Protein AF-A0A1H7SJN8-F1 (afdb_monomer_lite)

Organism: NCBI:txid573321

Foldseek 3Di:
DDPPQPDADLVDGDAFRKFKWKFDQADDDLPSFIAGPVDNVHTRNAEEPPDPPRFHQKMFTFIWGKHQDPDADPPHPNIHTYTDGTPDIDGHPDPFWDKDDQWDDDVVAIDGQWDDDPPWIGRNQATEAEPDVVQVVVSVVCVVPLPVLSPDPCSVPDRWIWTWDQDPVQHRRHTYTHDTDD

Secondary structure (DSSP, 8-state):
---------TTSPPTT-EEEEEE-S--SSS---EEESS-TTSB--S-EES-TT--TTEEEEEEEEEE--SS--TTS-S-EEEEEEEEEEEE------EEEESEEEETTEEEE-EEEETTEEEETTEEEEESSHHHHHHHHHHHHHHHHHTTSS-GGG---EEEEEE-TTSTTT-EEEEEEE-

Sequence (182 aa):
MACSKDKFDPSDPKNGQEVEVFLDHYTTGGDSRIFLNTDKKELVYTYVNNFPEREMGYMYVIKAIVVKPKEPLQDGPSYWLEYKKTIHRDKYQGLDTFALPLFGAAGPFSYFCLRKEADKYYYNSYPLTPFNDQVKADFETALEQGPPLLNTASPGRSTMTLRVQHDPNNYSKGYRVYKVTF

Structure (mmCIF, N/CA/C/O backbone):
data_AF-A0A1H7SJN8-F1
#
_entry.id   AF-A0A1H7SJN8-F1
#
loop_
_atom_site.group_PDB
_atom_site.id
_atom_site.type_symbol
_atom_site.label_atom_id
_atom_site.label_alt_id
_atom_site.label_comp_id
_atom_site.label_asym_id
_atom_site.label_entity_id
_atom_site.label_seq_id
_atom_site.pdbx_PDB_ins_code
_atom_site.Cartn_x
_atom_site.Cartn_y
_atom_site.Cartn_z
_atom_site.occupancy
_atom_site.B_iso_or_equiv
_atom_site.auth_seq_id
_atom_site.auth_comp_id
_atom_site.auth_asym_id
_atom_site.auth_atom_id
_atom_site.pdbx_PDB_model_num
ATOM 1 N N . MET A 1 1 ? -35.710 -3.098 25.909 1.00 36.88 1 MET A N 1
ATOM 2 C CA . MET A 1 1 ? -35.222 -1.712 25.767 1.00 36.88 1 MET A CA 1
ATOM 3 C C . MET A 1 1 ? -33.785 -1.750 25.263 1.00 36.88 1 MET A C 1
ATOM 5 O O . MET A 1 1 ? -32.985 -2.480 25.822 1.00 36.88 1 MET A O 1
ATOM 9 N N . ALA A 1 2 ? -33.562 -1.055 24.146 1.00 38.59 2 ALA A N 1
ATOM 10 C CA . ALA A 1 2 ? -32.328 -0.677 23.448 1.00 38.59 2 ALA A CA 1
ATOM 11 C C . ALA A 1 2 ? -30.951 -1.135 23.992 1.00 38.59 2 ALA A C 1
ATOM 13 O O . ALA A 1 2 ? -30.445 -0.579 24.959 1.00 38.59 2 ALA A O 1
ATOM 14 N N . CYS A 1 3 ? -30.263 -2.005 23.241 1.00 35.19 3 CYS A N 1
ATOM 15 C CA . CYS A 1 3 ? -28.797 -1.995 23.150 1.00 35.19 3 CYS A CA 1
ATOM 16 C C . CYS A 1 3 ? -28.404 -1.332 21.826 1.00 35.19 3 CYS A C 1
ATOM 18 O O . CYS A 1 3 ? -28.019 -2.002 20.869 1.00 35.19 3 CYS A O 1
ATOM 20 N N . SER A 1 4 ? -28.535 -0.007 21.756 1.00 40.16 4 SER A N 1
ATOM 21 C CA . SER A 1 4 ? -27.777 0.763 20.772 1.00 40.16 4 SER A CA 1
ATOM 22 C C . SER A 1 4 ? -26.315 0.636 21.185 1.00 40.16 4 SER A C 1
ATOM 24 O O . SER A 1 4 ? -25.883 1.313 22.112 1.00 40.16 4 SER A O 1
ATOM 26 N N . LYS A 1 5 ? -25.566 -0.295 20.580 1.00 55.53 5 LYS A N 1
ATOM 27 C CA . LYS A 1 5 ? -24.103 -0.239 20.644 1.00 55.53 5 LYS A CA 1
ATOM 28 C C . LYS A 1 5 ? -23.731 1.141 20.115 1.00 55.53 5 LYS A C 1
ATOM 30 O O . LYS A 1 5 ? -24.063 1.429 18.967 1.00 55.53 5 LYS A O 1
ATOM 35 N N . ASP A 1 6 ? -23.141 1.986 20.956 1.00 67.25 6 ASP A N 1
ATOM 36 C CA . ASP A 1 6 ? -22.658 3.307 20.556 1.00 67.25 6 ASP A CA 1
ATOM 37 C C . ASP A 1 6 ? -21.902 3.172 19.231 1.00 67.25 6 ASP A C 1
ATOM 39 O O . ASP A 1 6 ? -20.882 2.476 19.154 1.00 67.25 6 ASP A O 1
ATOM 43 N N . LYS A 1 7 ? -22.456 3.778 18.175 1.00 83.00 7 LYS A N 1
ATOM 44 C CA . LYS A 1 7 ? -21.840 3.776 16.851 1.00 83.00 7 LYS A CA 1
ATOM 45 C C . LYS A 1 7 ? -20.504 4.503 16.982 1.00 83.00 7 LYS A C 1
ATOM 47 O O . LYS A 1 7 ? -20.437 5.565 17.594 1.00 83.00 7 LYS A O 1
ATOM 52 N N . PHE A 1 8 ? -19.441 3.902 16.466 1.00 88.88 8 PHE A N 1
ATOM 53 C CA . PHE A 1 8 ? -18.147 4.568 16.425 1.00 88.88 8 PHE A CA 1
ATOM 54 C C . PHE A 1 8 ? -18.208 5.748 15.448 1.00 88.88 8 PHE A C 1
ATOM 56 O O . PHE A 1 8 ? -18.705 5.591 14.332 1.00 88.88 8 PHE A O 1
ATOM 63 N N . ASP A 1 9 ? 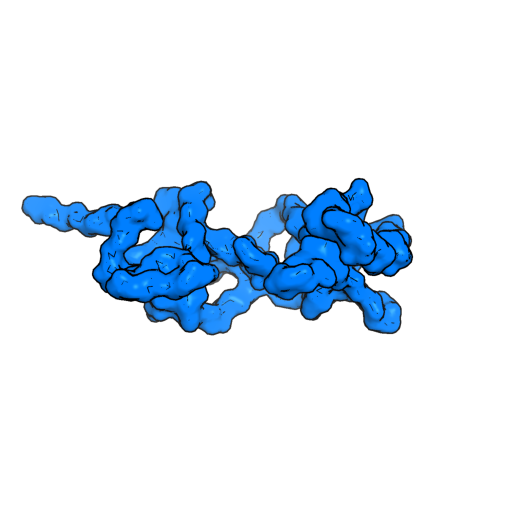-17.715 6.900 15.896 1.00 88.88 9 ASP A N 1
ATOM 64 C CA . ASP A 1 9 ? -17.572 8.131 15.122 1.00 88.88 9 ASP A CA 1
ATOM 65 C C . ASP A 1 9 ? -16.079 8.511 15.113 1.00 88.88 9 ASP A C 1
ATOM 67 O O . ASP A 1 9 ? -15.521 8.797 16.178 1.00 88.88 9 ASP A O 1
ATOM 71 N N . PRO A 1 10 ? -15.404 8.498 13.948 1.00 88.50 10 PRO A N 1
ATOM 72 C CA . PRO A 1 10 ? -13.995 8.875 13.842 1.00 88.50 10 PRO A CA 1
ATOM 73 C C . PRO A 1 10 ? -13.681 10.306 14.299 1.00 88.50 10 PRO A C 1
ATOM 75 O O . PRO A 1 10 ? -12.522 10.584 14.618 1.00 88.50 10 PRO A O 1
ATOM 78 N N . SER A 1 11 ? -14.671 11.207 14.298 1.00 89.06 11 SER A N 1
ATOM 79 C CA . SER A 1 11 ? -14.524 12.613 14.696 1.00 89.06 11 SER A CA 1
ATOM 80 C C . SER A 1 11 ? -14.648 12.833 16.207 1.00 89.06 11 SER A C 1
ATOM 82 O O . SER A 1 11 ? -14.022 13.751 16.740 1.00 89.06 11 SER A O 1
ATOM 84 N N . ASP A 1 12 ? -15.361 11.948 16.913 1.00 90.50 12 ASP A N 1
ATOM 85 C CA . ASP A 1 12 ? -15.434 11.919 18.378 1.00 90.50 12 ASP A CA 1
ATOM 86 C C . ASP A 1 12 ? -15.207 10.501 18.945 1.00 90.50 12 ASP A C 1
ATOM 88 O O . ASP A 1 12 ? -16.113 9.854 19.483 1.00 90.50 12 ASP A O 1
ATOM 92 N N . PRO A 1 13 ? -13.972 9.981 18.842 1.00 91.62 13 PRO A N 1
ATOM 93 C CA . PRO A 1 13 ? -13.652 8.643 19.311 1.00 91.62 13 PRO A CA 1
ATOM 94 C C . PRO A 1 13 ? -13.690 8.583 20.842 1.00 91.62 13 PRO A C 1
ATOM 96 O O . PRO A 1 13 ? -13.149 9.462 21.529 1.00 91.62 13 PRO A O 1
ATOM 99 N N . LYS A 1 14 ? -14.260 7.506 21.396 1.00 93.69 14 LYS A N 1
ATOM 100 C CA . LYS A 1 14 ? -14.243 7.221 22.839 1.00 93.69 14 LYS A CA 1
ATOM 101 C C . LYS A 1 14 ? -13.121 6.242 23.177 1.00 93.69 14 LYS A C 1
ATOM 103 O O . LYS A 1 14 ? -13.017 5.174 22.578 1.00 93.69 14 LYS A O 1
ATOM 108 N N . ASN A 1 15 ? -12.297 6.578 24.171 1.00 94.81 15 ASN A N 1
ATOM 109 C CA . ASN A 1 15 ? -11.231 5.687 24.631 1.00 94.81 15 ASN A CA 1
ATOM 110 C C . ASN A 1 15 ? -11.804 4.341 25.116 1.00 94.81 15 ASN A C 1
ATOM 112 O O . ASN A 1 15 ? -12.784 4.320 25.859 1.00 94.81 15 ASN A O 1
ATOM 116 N N . GLY A 1 16 ? -11.187 3.229 24.720 1.00 94.81 16 GLY A N 1
ATOM 117 C CA . GLY A 1 16 ? -11.623 1.873 25.065 1.00 94.81 16 GLY A CA 1
ATOM 118 C C . GLY A 1 16 ? -12.795 1.335 24.235 1.00 94.81 16 GLY A C 1
ATOM 119 O O . GLY A 1 16 ? -13.174 0.177 24.416 1.00 94.81 16 GLY A O 1
ATOM 120 N N . GLN A 1 17 ? -13.369 2.126 23.322 1.00 95.50 17 GLN A N 1
ATOM 121 C CA . GLN A 1 17 ? -14.446 1.665 22.445 1.00 95.50 17 GLN A CA 1
ATOM 122 C C . GLN A 1 17 ? -13.931 0.604 21.469 1.00 95.50 17 GLN A C 1
ATOM 124 O O . GLN A 1 17 ? -12.859 0.745 20.883 1.00 95.50 17 GLN A O 1
ATOM 129 N N . GLU A 1 18 ? -14.706 -0.460 21.274 1.00 95.75 18 GLU A N 1
ATOM 130 C CA . GLU A 1 18 ? -14.413 -1.452 20.244 1.00 95.75 18 GLU A CA 1
ATOM 131 C C . GLU A 1 18 ? -14.983 -1.009 18.896 1.00 95.75 18 GLU A C 1
ATOM 133 O O . GLU A 1 18 ? -16.140 -0.595 18.809 1.00 95.75 18 GLU A O 1
ATOM 138 N N . VAL A 1 19 ? -14.194 -1.168 17.839 1.00 95.50 19 VAL A N 1
ATOM 139 C CA . VAL A 1 19 ? -14.586 -0.839 16.467 1.00 95.50 19 VAL A CA 1
ATOM 140 C C . VAL A 1 19 ? -14.169 -1.954 15.516 1.00 95.50 19 VAL A C 1
ATOM 142 O O . VAL A 1 19 ? -13.158 -2.629 15.724 1.00 95.50 19 VAL A O 1
ATOM 145 N N . GLU A 1 20 ? -14.967 -2.157 14.472 1.00 96.12 20 GLU A N 1
ATOM 146 C CA . GLU A 1 20 ? -14.586 -2.969 13.323 1.00 96.12 20 GLU A CA 1
ATOM 147 C C . GLU A 1 20 ? -14.202 -2.054 12.168 1.00 96.12 20 GLU A C 1
ATOM 149 O O . GLU A 1 20 ? -14.984 -1.192 11.757 1.00 96.12 20 GLU A O 1
ATOM 154 N N . VAL A 1 21 ? -13.002 -2.256 11.638 1.00 94.75 21 VAL A N 1
ATOM 155 C CA . VAL A 1 21 ? -12.481 -1.476 10.515 1.00 94.75 21 VAL A CA 1
ATOM 156 C C . VAL A 1 21 ? -12.095 -2.392 9.366 1.00 94.75 21 VAL A C 1
ATOM 158 O O . VAL A 1 21 ? -11.661 -3.529 9.566 1.00 94.75 21 VAL A O 1
ATOM 161 N N . PHE A 1 22 ? -12.281 -1.883 8.155 1.00 94.75 22 PHE A N 1
ATOM 162 C CA . PHE A 1 22 ? -11.858 -2.505 6.914 1.00 94.75 22 PHE A CA 1
ATOM 163 C C . PHE A 1 22 ? -10.497 -1.937 6.508 1.00 94.75 22 PHE A C 1
ATOM 165 O O . PHE A 1 22 ? -10.332 -0.724 6.423 1.00 94.75 22 PHE A O 1
ATOM 172 N N . LEU A 1 23 ? -9.522 -2.806 6.262 1.00 92.50 23 LEU A N 1
ATOM 173 C CA . LEU A 1 23 ? -8.199 -2.430 5.789 1.00 92.50 23 LEU A CA 1
ATOM 174 C C . LEU A 1 23 ? -8.065 -2.893 4.347 1.00 92.50 23 LEU A C 1
ATOM 176 O O . LEU A 1 23 ? -8.159 -4.089 4.064 1.00 92.50 23 LEU A O 1
ATOM 180 N N . ASP A 1 24 ? -7.801 -1.946 3.457 1.00 90.44 24 ASP A N 1
ATOM 181 C CA . ASP A 1 24 ? -7.726 -2.207 2.021 1.00 90.44 24 ASP A CA 1
ATOM 182 C C . ASP A 1 24 ? -6.449 -2.978 1.630 1.00 90.44 24 ASP A C 1
ATOM 184 O O . ASP A 1 24 ? -5.572 -3.207 2.460 1.00 90.44 24 ASP A O 1
ATOM 188 N N . HIS A 1 25 ? -6.306 -3.374 0.370 1.00 88.31 25 HIS A N 1
ATOM 189 C CA . HIS A 1 25 ? -5.287 -4.304 -0.128 1.00 88.31 25 HIS A CA 1
ATOM 190 C C . HIS A 1 25 ? -3.859 -3.735 -0.296 1.00 88.31 25 HIS A C 1
ATOM 192 O O . HIS A 1 25 ? -2.977 -4.412 -0.835 1.00 88.31 25 HIS A O 1
ATOM 198 N N . TYR A 1 26 ? -3.614 -2.483 0.092 1.00 80.25 26 TYR A N 1
ATOM 199 C CA . TYR A 1 26 ? -2.330 -1.783 -0.076 1.00 80.25 26 TYR A CA 1
ATOM 200 C C . TYR A 1 26 ? -1.376 -2.006 1.113 1.00 80.25 26 TYR A C 1
ATOM 202 O O . TYR A 1 26 ? -1.806 -1.933 2.262 1.00 80.25 26 TYR A O 1
ATOM 210 N N . THR A 1 27 ? -0.071 -2.216 0.886 1.00 67.81 27 THR A N 1
ATOM 211 C CA . THR A 1 27 ? 0.935 -2.318 1.977 1.00 67.81 27 THR A CA 1
ATOM 212 C C . THR A 1 27 ? 1.863 -1.127 2.134 1.00 67.81 27 THR A C 1
ATOM 214 O O . THR A 1 27 ? 2.439 -0.970 3.207 1.00 67.81 27 THR A O 1
ATOM 217 N N . THR A 1 28 ? 2.057 -0.310 1.099 1.00 51.09 28 THR A N 1
ATOM 218 C CA . THR A 1 28 ? 3.068 0.758 1.101 1.00 51.09 28 THR A CA 1
ATOM 219 C C . THR A 1 28 ? 2.466 2.152 1.074 1.00 51.09 28 THR A C 1
ATOM 221 O O . THR A 1 28 ? 1.605 2.426 0.243 1.00 51.09 28 THR A O 1
ATOM 224 N N . GLY A 1 29 ? 3.025 3.035 1.908 1.00 39.50 29 GLY A N 1
ATOM 225 C CA . GLY A 1 29 ? 2.734 4.470 1.977 1.00 39.50 29 GLY A CA 1
ATOM 226 C C . GLY A 1 29 ? 1.956 4.853 3.236 1.00 39.50 29 GLY A C 1
ATOM 227 O O . GLY A 1 29 ? 1.407 3.985 3.911 1.00 39.50 29 GLY A O 1
ATOM 228 N N . GLY A 1 30 ? 1.856 6.155 3.523 1.00 41.12 30 GLY A N 1
ATOM 229 C CA . GLY A 1 30 ? 0.907 6.738 4.494 1.00 41.12 30 GLY A CA 1
ATOM 230 C C . GLY A 1 30 ? -0.569 6.556 4.095 1.00 41.12 30 GLY A C 1
ATOM 231 O O . GLY A 1 30 ? -1.393 7.419 4.358 1.00 41.12 30 GLY A O 1
ATOM 232 N N . ASP A 1 31 ? -0.867 5.450 3.414 1.00 49.97 31 ASP A N 1
ATOM 233 C CA . ASP A 1 31 ? -2.086 5.103 2.693 1.00 49.97 31 ASP A CA 1
ATOM 234 C C . ASP A 1 31 ? -2.501 3.666 3.074 1.00 49.97 31 ASP A C 1
ATOM 236 O O . ASP A 1 31 ? -3.087 2.926 2.283 1.00 49.97 31 ASP A O 1
ATOM 240 N N . SER A 1 32 ? -2.188 3.222 4.303 1.00 56.19 32 SER A N 1
ATOM 241 C CA . SER A 1 32 ? -2.929 2.125 4.929 1.00 56.19 32 SER A CA 1
ATOM 242 C C . SER A 1 32 ? -4.356 2.620 5.126 1.00 56.19 32 SER A C 1
ATOM 244 O O . SER A 1 32 ? -4.707 3.135 6.185 1.00 56.19 32 SER A O 1
ATOM 246 N N . ARG A 1 33 ? -5.151 2.564 4.056 1.00 81.31 33 ARG A N 1
ATOM 247 C CA . ARG A 1 33 ? -6.514 3.068 4.061 1.00 81.31 33 ARG A CA 1
ATOM 248 C C . ARG A 1 33 ? -7.335 2.181 4.976 1.00 81.31 33 ARG A C 1
ATOM 250 O O . ARG A 1 33 ? -7.647 1.033 4.650 1.00 81.31 33 ARG A O 1
ATOM 257 N N . ILE A 1 34 ? -7.591 2.714 6.158 1.00 89.94 34 ILE A N 1
ATOM 258 C CA . ILE A 1 34 ? -8.448 2.120 7.167 1.00 89.94 34 ILE A CA 1
ATOM 259 C C . ILE A 1 34 ? -9.794 2.796 6.992 1.00 89.94 34 ILE A C 1
ATOM 261 O O . ILE A 1 34 ? -9.884 4.013 7.075 1.00 89.94 34 ILE A O 1
ATOM 265 N N . PHE A 1 35 ? -10.834 2.022 6.738 1.00 92.94 35 PHE A N 1
ATOM 266 C CA . PHE A 1 35 ? -12.194 2.516 6.600 1.00 92.94 35 PHE A CA 1
ATOM 267 C C . PHE A 1 35 ? -13.071 1.943 7.702 1.00 92.94 35 PHE A C 1
ATOM 269 O O . PHE A 1 35 ? -12.765 0.889 8.270 1.00 92.94 35 PHE A O 1
ATOM 276 N N . LEU A 1 36 ? -14.202 2.582 7.978 1.00 92.88 36 LEU A N 1
ATOM 277 C CA . LEU A 1 36 ? -15.219 1.938 8.798 1.00 92.88 36 LEU A CA 1
ATOM 278 C C . LEU A 1 36 ? -15.732 0.675 8.109 1.00 92.88 36 LEU A C 1
ATOM 280 O O . LEU A 1 36 ? -16.023 0.669 6.915 1.00 92.88 36 LEU A O 1
ATOM 284 N N . ASN A 1 37 ? -15.901 -0.413 8.864 1.00 92.56 37 ASN A N 1
ATOM 285 C CA . ASN A 1 37 ? -16.479 -1.627 8.285 1.00 92.56 37 ASN A CA 1
ATOM 286 C C . ASN A 1 37 ? -17.948 -1.412 7.864 1.00 92.56 37 ASN A C 1
ATOM 288 O O . ASN A 1 37 ? -18.410 -1.995 6.886 1.00 92.56 37 ASN A O 1
ATOM 292 N N . THR A 1 38 ? -18.674 -0.543 8.579 1.00 90.50 38 THR A N 1
ATOM 293 C CA . THR A 1 38 ? -20.072 -0.187 8.282 1.00 90.50 38 THR A CA 1
ATOM 294 C C . THR A 1 3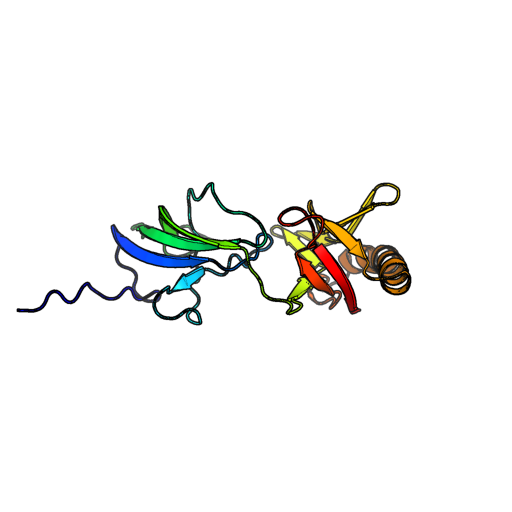8 ? -20.228 0.697 7.048 1.00 90.50 38 THR A C 1
ATOM 296 O O . THR A 1 38 ? -21.277 0.655 6.413 1.00 90.50 38 THR A O 1
ATOM 299 N N . ASP A 1 39 ? -19.207 1.488 6.717 1.00 87.38 39 ASP A N 1
ATOM 300 C CA . ASP A 1 39 ? -19.141 2.292 5.498 1.00 87.38 39 ASP A CA 1
ATOM 301 C C . ASP A 1 39 ? -17.701 2.297 4.975 1.00 87.38 39 ASP A C 1
ATOM 303 O O . ASP A 1 39 ? -16.855 3.080 5.405 1.00 87.38 39 ASP A O 1
ATOM 307 N N . LYS A 1 40 ? -17.432 1.419 4.005 1.00 86.25 40 LYS A N 1
ATOM 308 C CA . LYS A 1 40 ? -16.102 1.221 3.409 1.00 86.25 40 LYS A CA 1
ATOM 309 C C . LYS A 1 40 ? -15.623 2.399 2.545 1.00 86.25 40 LYS A C 1
ATOM 311 O O . LYS A 1 40 ? -14.647 2.254 1.815 1.00 86.25 40 LYS A O 1
ATOM 316 N N . LYS A 1 41 ? -16.318 3.540 2.577 1.00 86.50 41 LYS A N 1
ATOM 317 C CA . LYS A 1 41 ? -15.886 4.812 1.981 1.00 86.50 41 LYS A CA 1
ATOM 318 C C . LYS A 1 41 ? -15.460 5.833 3.033 1.00 86.50 41 LYS A C 1
ATOM 320 O O . LYS A 1 41 ? -14.771 6.791 2.691 1.00 86.50 41 LYS A O 1
ATOM 325 N N . GLU A 1 42 ? -15.847 5.635 4.290 1.00 89.06 42 GLU A N 1
ATOM 326 C CA . GLU A 1 42 ? -15.511 6.533 5.388 1.00 89.06 42 GLU A CA 1
ATOM 327 C C . GLU A 1 42 ? -14.108 6.211 5.906 1.00 89.06 42 GLU A C 1
ATOM 329 O O . GLU A 1 42 ? -13.895 5.211 6.595 1.00 89.06 42 GLU A O 1
ATOM 334 N N . LEU A 1 43 ? -13.136 7.037 5.511 1.00 89.06 43 LEU A N 1
ATOM 335 C CA . LEU A 1 43 ? -11.736 6.871 5.882 1.00 89.06 43 LEU A CA 1
ATOM 336 C C . LEU A 1 43 ? -11.517 7.258 7.351 1.00 89.06 43 LEU A C 1
ATOM 338 O O . LEU A 1 43 ? -11.913 8.329 7.805 1.00 89.06 43 LEU A O 1
ATOM 342 N N . VAL A 1 44 ? -10.822 6.391 8.077 1.00 89.38 44 VAL A N 1
ATOM 343 C CA . VAL A 1 44 ? -10.384 6.597 9.452 1.00 89.38 44 VAL A CA 1
ATOM 344 C C . VAL A 1 44 ? -8.945 7.099 9.404 1.00 89.38 44 VAL A C 1
ATOM 346 O O . VAL A 1 44 ? -8.016 6.338 9.140 1.00 89.38 44 VAL A O 1
ATOM 349 N N . TYR A 1 45 ? -8.761 8.396 9.642 1.00 87.44 45 TYR A N 1
ATOM 350 C CA . TYR A 1 45 ? -7.461 9.076 9.594 1.00 87.44 45 TYR A CA 1
ATOM 351 C C . TYR A 1 45 ? -6.595 8.762 10.826 1.00 87.44 45 TYR A C 1
ATOM 353 O O . TYR A 1 45 ? -6.279 9.630 11.636 1.00 87.44 45 TYR A O 1
ATOM 361 N N . THR A 1 46 ? -6.238 7.492 10.992 1.00 89.62 46 THR A N 1
ATOM 362 C CA . THR A 1 46 ? -5.393 6.990 12.078 1.00 89.62 46 THR A CA 1
ATOM 363 C C . THR A 1 46 ? -4.591 5.768 11.610 1.00 89.62 46 THR A C 1
ATOM 365 O O . THR A 1 46 ? -4.589 5.443 10.427 1.00 89.62 46 THR A O 1
ATOM 368 N N . TYR A 1 47 ? -3.900 5.083 12.520 1.00 89.75 47 TYR A N 1
ATOM 369 C CA . TYR A 1 47 ? -3.200 3.829 12.265 1.00 89.75 47 TYR A CA 1
ATOM 370 C C . TYR A 1 47 ? -3.715 2.699 13.164 1.00 89.75 47 TYR A C 1
ATOM 372 O O . TYR A 1 47 ? -4.307 2.925 14.223 1.00 89.75 47 TYR A O 1
ATOM 380 N N . VAL A 1 48 ? -3.456 1.462 12.732 1.00 92.12 48 VAL A N 1
ATOM 381 C CA . VAL A 1 48 ? -3.649 0.262 13.551 1.00 92.12 48 VAL A CA 1
ATOM 382 C C . VAL A 1 48 ? -2.301 -0.151 14.128 1.00 92.12 48 VAL A C 1
ATOM 384 O O . VAL A 1 48 ? -1.378 -0.493 13.392 1.00 92.12 48 VAL A O 1
ATOM 387 N N . ASN A 1 49 ? -2.194 -0.118 15.448 1.00 91.44 49 ASN A N 1
ATOM 388 C CA . ASN A 1 49 ? -1.044 -0.595 16.189 1.00 91.44 49 ASN A CA 1
ATOM 389 C C . ASN A 1 49 ? -1.098 -2.120 16.372 1.00 91.44 49 ASN A C 1
ATOM 391 O O . ASN A 1 49 ? -2.181 -2.701 16.477 1.00 91.44 49 ASN A O 1
ATOM 395 N N . ASN A 1 50 ? 0.076 -2.756 16.443 1.00 91.25 50 ASN A N 1
ATOM 396 C CA . ASN A 1 50 ? 0.236 -4.186 16.736 1.00 91.25 50 ASN A CA 1
ATOM 397 C C . ASN A 1 50 ? -0.568 -5.136 15.827 1.00 91.25 50 ASN A C 1
ATOM 399 O O . ASN A 1 50 ? -1.062 -6.162 16.288 1.00 91.25 50 ASN A O 1
ATOM 403 N N . PHE A 1 51 ? -0.682 -4.831 14.529 1.00 91.81 51 PHE A N 1
ATOM 404 C CA . PHE A 1 51 ? -1.311 -5.724 13.551 1.00 91.81 51 PHE A CA 1
ATOM 405 C C . PHE A 1 51 ? -0.264 -6.523 12.748 1.00 91.81 51 PHE A C 1
ATOM 407 O O . PHE A 1 51 ? 0.270 -6.008 11.763 1.00 91.81 51 PHE A O 1
ATOM 414 N N . PRO A 1 52 ? 0.046 -7.780 13.128 1.00 88.62 52 PRO A N 1
ATOM 415 C CA . PRO A 1 52 ? 1.156 -8.531 12.536 1.00 88.62 52 PRO A CA 1
ATOM 416 C C . PRO A 1 52 ? 0.807 -9.204 11.202 1.00 88.62 52 PRO A C 1
ATOM 418 O O . PRO A 1 52 ? 1.696 -9.680 10.506 1.00 88.62 52 PRO A O 1
ATOM 421 N N . GLU A 1 53 ? -0.476 -9.283 10.843 1.00 90.00 53 GLU A N 1
ATOM 422 C CA . GLU A 1 53 ? -0.939 -10.086 9.702 1.00 90.00 53 GLU A CA 1
ATOM 423 C C . GLU A 1 53 ? -0.958 -9.308 8.380 1.00 90.00 53 GLU A C 1
ATOM 425 O O . GLU A 1 53 ? -1.405 -9.855 7.372 1.00 90.00 53 GLU A O 1
ATOM 430 N N . ARG A 1 54 ? -0.530 -8.036 8.368 1.00 87.25 54 ARG A N 1
ATOM 431 C CA . ARG A 1 54 ? -0.644 -7.153 7.200 1.00 87.25 54 ARG A CA 1
ATOM 432 C C . ARG A 1 54 ? 0.172 -7.688 6.022 1.00 87.25 54 ARG A C 1
ATOM 434 O O . ARG A 1 54 ? 1.397 -7.699 6.057 1.00 87.25 54 ARG A O 1
ATOM 441 N N . GLU A 1 55 ? -0.521 -8.057 4.950 1.00 88.38 55 GLU A N 1
ATOM 442 C CA . GLU A 1 55 ? 0.080 -8.601 3.733 1.00 88.38 55 GLU A CA 1
ATOM 443 C C . GLU A 1 55 ? -0.437 -7.869 2.486 1.00 88.38 55 GLU A C 1
ATOM 445 O O . GLU A 1 55 ? -1.598 -7.460 2.411 1.00 88.38 55 GLU A O 1
ATOM 450 N N . MET A 1 56 ? 0.437 -7.699 1.492 1.00 87.62 56 MET A N 1
ATOM 451 C CA . MET A 1 56 ? 0.109 -7.011 0.243 1.00 87.62 56 MET A CA 1
ATOM 452 C C . MET A 1 56 ? -0.906 -7.810 -0.560 1.00 87.62 56 MET A C 1
ATOM 454 O O . MET A 1 56 ? -0.802 -9.029 -0.669 1.00 87.62 56 MET A O 1
ATOM 458 N N . GLY A 1 57 ? -1.896 -7.125 -1.127 1.00 89.44 57 GLY A N 1
ATOM 459 C CA . GLY A 1 57 ? -2.971 -7.774 -1.868 1.00 89.44 57 GLY A CA 1
ATOM 460 C C . GLY A 1 57 ? -4.053 -8.380 -0.980 1.00 89.44 57 GLY A C 1
ATOM 461 O O . GLY A 1 57 ? -5.061 -8.837 -1.499 1.00 89.44 57 GLY A O 1
ATOM 462 N N . TYR A 1 58 ? -3.923 -8.358 0.346 1.00 92.06 58 TYR A N 1
ATOM 463 C CA . TYR A 1 58 ? -4.982 -8.845 1.226 1.00 92.06 58 TYR A CA 1
ATOM 464 C C . TYR A 1 58 ? -5.796 -7.698 1.810 1.00 92.06 58 TYR A C 1
ATOM 466 O O . TYR A 1 58 ? -5.259 -6.707 2.304 1.00 92.06 58 TYR A O 1
ATOM 474 N N . MET A 1 59 ? -7.110 -7.871 1.772 1.00 93.50 59 MET A N 1
ATOM 475 C CA . MET A 1 59 ? -8.060 -7.055 2.507 1.00 93.50 59 MET A CA 1
ATOM 476 C C . MET A 1 59 ? -8.360 -7.711 3.848 1.00 93.50 59 MET A C 1
ATOM 478 O O . MET A 1 59 ? -8.375 -8.940 3.963 1.00 93.50 59 MET A O 1
ATOM 482 N N . TYR A 1 60 ? -8.644 -6.892 4.854 1.00 94.25 60 TYR A N 1
ATOM 483 C CA . TYR A 1 60 ? -8.942 -7.377 6.194 1.00 94.25 60 TYR A CA 1
ATOM 484 C C . TYR A 1 60 ? -10.159 -6.665 6.756 1.00 94.25 60 TYR A C 1
ATOM 486 O O . TYR A 1 60 ? -10.340 -5.469 6.552 1.00 94.25 60 TYR A O 1
ATOM 494 N N . VAL A 1 61 ? -10.960 -7.392 7.525 1.00 96.06 61 VAL A N 1
ATOM 495 C CA . VAL A 1 61 ? -11.840 -6.791 8.524 1.00 96.06 61 VAL A CA 1
ATOM 496 C C . VAL A 1 61 ? -11.283 -7.201 9.870 1.00 96.06 61 VAL A C 1
ATOM 498 O O . VAL A 1 61 ? -11.186 -8.395 10.161 1.00 96.06 61 VAL A O 1
ATOM 501 N N . ILE A 1 62 ? -10.899 -6.227 10.684 1.00 95.94 62 ILE A N 1
ATOM 502 C CA . ILE A 1 62 ? -10.364 -6.477 12.022 1.00 95.94 62 ILE A CA 1
ATOM 503 C C . ILE A 1 62 ? -11.269 -5.845 13.063 1.00 95.94 62 ILE A C 1
ATOM 505 O O . ILE A 1 62 ? -11.948 -4.850 12.810 1.00 95.94 62 ILE A O 1
ATOM 509 N N . LYS A 1 63 ? -11.205 -6.397 14.268 1.00 97.12 63 LYS A N 1
ATOM 510 C CA . LYS A 1 63 ? -11.677 -5.747 15.478 1.00 97.12 63 LYS A CA 1
ATOM 511 C C . LYS A 1 63 ? -10.499 -5.077 16.174 1.00 97.12 63 LYS A C 1
ATOM 513 O O . LYS A 1 63 ? -9.455 -5.710 16.355 1.00 97.12 63 LYS A O 1
ATOM 518 N N . ALA A 1 64 ? -10.691 -3.840 16.605 1.00 96.44 64 ALA A N 1
ATOM 519 C CA . ALA A 1 64 ? -9.700 -3.057 17.328 1.00 96.44 64 ALA A CA 1
ATOM 520 C C . ALA A 1 64 ? -10.328 -2.313 18.515 1.00 96.44 64 ALA A C 1
ATOM 522 O O . ALA A 1 64 ? -11.553 -2.199 18.614 1.00 96.44 64 ALA A O 1
ATOM 523 N N . ILE A 1 65 ? -9.479 -1.832 19.419 1.00 97.25 65 ILE A N 1
ATOM 524 C CA . ILE A 1 65 ? -9.847 -0.981 20.552 1.00 97.25 65 ILE A CA 1
ATOM 525 C C . ILE A 1 65 ? -9.298 0.419 20.293 1.00 97.25 65 ILE A C 1
ATOM 527 O O . ILE A 1 65 ? -8.123 0.582 19.982 1.00 97.25 65 ILE A O 1
ATOM 531 N N . VAL A 1 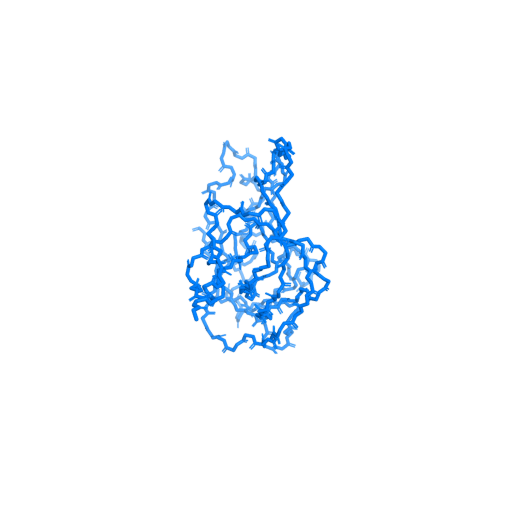66 ? -10.137 1.435 20.433 1.00 96.62 66 VAL A N 1
ATOM 532 C CA . VAL A 1 66 ? -9.729 2.836 20.325 1.00 96.62 66 VAL A CA 1
ATOM 533 C C . VAL A 1 66 ? -8.857 3.205 21.520 1.00 96.62 66 VAL A C 1
ATOM 535 O O . VAL A 1 66 ? -9.283 3.066 22.668 1.00 96.62 66 VAL A O 1
ATOM 538 N N . VAL A 1 67 ? -7.670 3.739 21.257 1.00 95.75 67 VAL A N 1
ATOM 539 C CA . VAL A 1 67 ? -6.789 4.322 22.267 1.00 95.75 67 VAL A CA 1
ATOM 540 C C . VAL A 1 67 ? -6.708 5.822 22.029 1.00 95.75 67 VAL A C 1
ATOM 542 O O . VAL A 1 67 ? -6.111 6.278 21.058 1.00 95.75 67 VAL A O 1
ATOM 545 N N . LYS A 1 68 ? -7.332 6.590 22.921 1.00 94.44 68 LYS A N 1
ATOM 546 C CA . LYS A 1 68 ? -7.322 8.057 22.926 1.00 94.44 68 LYS A CA 1
ATOM 547 C C . LYS A 1 68 ? -6.639 8.514 24.215 1.00 94.44 68 LYS A C 1
ATOM 549 O O . LYS A 1 68 ? -7.285 8.502 25.270 1.00 94.44 68 LYS A O 1
ATOM 554 N N . PRO A 1 69 ? -5.333 8.830 24.181 1.00 91.31 69 PRO A N 1
ATOM 555 C CA . PRO A 1 69 ? -4.621 9.271 25.373 1.00 91.31 69 PRO A CA 1
ATOM 556 C C . PRO A 1 69 ? -5.160 10.627 25.851 1.00 91.31 69 PRO A C 1
ATOM 558 O O . PRO A 1 69 ? -5.748 11.386 25.082 1.00 91.31 69 PRO A O 1
ATOM 561 N N . LYS A 1 70 ? -4.951 10.943 27.135 1.00 89.19 70 LYS A N 1
ATOM 562 C CA . LYS A 1 70 ? -5.307 12.264 27.686 1.00 89.19 70 LYS A CA 1
ATOM 563 C C . LYS A 1 70 ? -4.492 13.385 27.041 1.00 89.19 70 LYS A C 1
ATOM 565 O O . LYS A 1 70 ? -5.018 14.467 26.812 1.00 89.19 70 LYS A O 1
ATOM 570 N N . GLU A 1 71 ? -3.228 13.095 26.754 1.00 88.31 71 GLU A N 1
ATOM 571 C CA . GLU A 1 71 ? -2.301 13.973 26.053 1.00 88.31 71 GLU A CA 1
ATOM 572 C C . GLU A 1 71 ? -1.956 13.310 24.711 1.00 88.31 71 GLU A C 1
ATOM 574 O O . GLU A 1 71 ? -1.394 12.210 24.711 1.00 88.31 71 GLU A O 1
ATOM 579 N N . PRO A 1 72 ? -2.357 13.898 23.571 1.00 81.62 72 PRO A N 1
ATOM 580 C CA . PRO A 1 72 ? -2.062 13.337 22.260 1.00 81.62 72 PRO A CA 1
ATOM 581 C C . PRO A 1 72 ? -0.571 13.447 21.932 1.00 81.62 72 PRO A C 1
ATOM 583 O O . PRO A 1 72 ? 0.153 14.283 22.472 1.00 81.62 72 PRO A O 1
ATOM 586 N N . LEU A 1 73 ? -0.116 12.602 21.008 1.00 82.50 73 LEU A N 1
ATOM 587 C CA . LEU A 1 73 ? 1.237 12.684 20.466 1.00 82.50 73 LEU A CA 1
ATOM 588 C C . LEU A 1 73 ? 1.401 14.004 19.699 1.00 82.50 73 LEU A C 1
ATOM 590 O O . LEU A 1 73 ? 0.526 14.360 18.914 1.00 82.50 73 LEU A O 1
ATOM 594 N N . GLN A 1 74 ? 2.524 14.698 19.907 1.00 80.25 74 GLN A N 1
ATOM 595 C CA . GLN A 1 74 ? 2.771 16.041 19.361 1.00 80.25 74 GLN A CA 1
ATOM 596 C C . GLN A 1 74 ? 2.592 16.121 17.834 1.00 80.25 74 GLN A C 1
ATOM 598 O O . GLN A 1 74 ? 2.011 17.085 17.348 1.00 80.25 74 GLN A O 1
ATOM 603 N N . ASP A 1 75 ? 3.009 15.079 17.109 1.00 80.31 75 ASP A N 1
ATOM 604 C CA . ASP A 1 75 ? 2.914 14.982 15.644 1.00 80.31 75 ASP A CA 1
ATOM 605 C C . ASP A 1 75 ? 2.148 13.720 15.193 1.00 80.31 75 ASP A C 1
ATOM 607 O O . ASP A 1 75 ? 2.411 13.156 14.129 1.00 80.31 75 ASP A O 1
ATOM 611 N N . GLY A 1 76 ? 1.234 13.216 16.029 1.00 78.12 76 GLY A N 1
ATOM 612 C CA . GLY A 1 76 ? 0.463 11.999 15.760 1.00 78.12 76 GLY A CA 1
ATOM 613 C C . GLY A 1 76 ? -1.046 12.239 15.697 1.00 78.12 76 GLY A C 1
ATOM 614 O O . GLY A 1 76 ? -1.528 13.320 16.040 1.00 78.12 76 GLY A O 1
ATOM 615 N N . PRO A 1 77 ? -1.830 11.232 15.272 1.00 86.06 77 PRO A N 1
ATOM 616 C CA . PRO A 1 77 ? -3.279 11.321 15.354 1.00 86.06 77 PRO A CA 1
ATOM 617 C C . PRO A 1 77 ? -3.724 11.436 16.820 1.00 86.06 77 PRO A C 1
ATOM 619 O O . PRO A 1 77 ? -3.069 10.936 17.737 1.00 86.06 77 PRO A O 1
ATOM 622 N N . SER A 1 78 ? -4.882 12.060 17.044 1.00 90.56 78 SER A N 1
ATOM 623 C CA . SER A 1 78 ? -5.457 12.243 18.387 1.00 90.56 78 SER A CA 1
ATOM 624 C C . SER A 1 78 ? -5.857 10.928 19.074 1.00 90.56 78 SER A C 1
ATOM 626 O O . SER A 1 78 ? -6.120 10.909 20.276 1.00 90.56 78 SER A O 1
ATOM 628 N N . TYR A 1 79 ? -5.906 9.831 18.319 1.00 93.25 79 TYR A N 1
ATOM 629 C CA . TYR A 1 79 ? -6.146 8.469 18.780 1.00 93.25 79 TYR A CA 1
ATOM 630 C C . TYR A 1 79 ? -5.519 7.471 17.805 1.00 93.25 79 TYR A C 1
ATOM 632 O O . TYR A 1 79 ? -5.243 7.821 16.657 1.00 93.25 79 TYR A O 1
ATOM 640 N N . TRP A 1 80 ? -5.371 6.218 18.230 1.00 93.44 80 TRP A N 1
ATOM 641 C CA . TRP A 1 80 ? -5.044 5.082 17.363 1.00 93.44 80 TRP A CA 1
ATOM 642 C C . TRP A 1 80 ? -5.904 3.864 17.666 1.00 93.44 80 TRP A C 1
ATOM 644 O O . TRP A 1 80 ? -6.677 3.845 18.626 1.00 93.44 80 TRP A O 1
ATOM 654 N N . LEU A 1 81 ? -5.805 2.851 16.809 1.00 94.69 81 LEU A N 1
ATOM 655 C CA . LEU A 1 81 ? -6.524 1.595 16.958 1.00 94.69 81 LEU A CA 1
ATOM 656 C C . LEU A 1 81 ? -5.561 0.508 17.424 1.00 94.69 81 LEU A C 1
ATOM 658 O O . LEU A 1 81 ? -4.604 0.189 16.732 1.00 94.69 81 LEU A O 1
ATOM 662 N N . GLU A 1 82 ? -5.816 -0.092 18.576 1.00 96.00 82 GLU A N 1
ATOM 663 C CA . GLU A 1 82 ? -5.070 -1.247 19.066 1.00 96.00 82 GLU A CA 1
ATOM 664 C C . GLU A 1 82 ? -5.704 -2.529 18.513 1.00 96.00 82 GLU A C 1
ATOM 666 O O . GLU A 1 82 ? -6.879 -2.813 18.780 1.00 96.00 82 GLU A O 1
ATOM 671 N N . TYR A 1 83 ? -4.958 -3.295 17.713 1.00 96.25 83 TYR A N 1
ATOM 672 C CA . TYR A 1 83 ? -5.445 -4.548 17.134 1.00 96.25 83 TYR A CA 1
ATOM 673 C C . TYR A 1 83 ? -5.897 -5.532 18.223 1.00 96.25 83 TYR A C 1
ATOM 675 O O . TYR A 1 83 ? -5.193 -5.774 19.201 1.00 96.25 83 TYR A O 1
ATOM 683 N N . LYS A 1 84 ? -7.078 -6.136 18.034 1.00 97.06 84 LYS A N 1
ATOM 684 C CA . LYS A 1 84 ? -7.609 -7.170 18.933 1.00 97.06 84 LYS A CA 1
ATOM 685 C C . LYS A 1 84 ? -7.688 -8.535 18.265 1.00 97.06 84 LYS A C 1
ATOM 687 O O . LYS A 1 84 ? -7.297 -9.528 18.871 1.00 97.06 84 LYS A O 1
ATOM 692 N N . LYS A 1 85 ? -8.276 -8.603 17.068 1.00 96.94 85 LYS A N 1
ATOM 693 C CA . LYS A 1 85 ? -8.361 -9.837 16.273 1.00 96.94 85 LYS A CA 1
ATOM 694 C C . LYS A 1 85 ? -8.767 -9.565 14.829 1.00 96.94 85 LYS A C 1
ATOM 696 O O . LYS A 1 85 ? -9.536 -8.639 14.566 1.00 96.94 85 LYS A O 1
ATOM 701 N N . THR A 1 86 ? -8.360 -10.442 13.926 1.00 97.06 86 THR A N 1
ATOM 702 C CA . THR A 1 86 ? -8.875 -10.514 12.559 1.00 97.06 86 THR A CA 1
ATOM 703 C C . THR A 1 86 ? -10.233 -11.214 12.558 1.00 97.06 86 THR A C 1
ATOM 705 O O . THR A 1 86 ? -10.420 -12.247 13.201 1.00 97.06 86 THR A O 1
ATOM 708 N N . ILE A 1 87 ? -11.207 -10.622 11.867 1.00 97.31 87 ILE A N 1
ATOM 709 C CA . ILE A 1 87 ? -12.535 -11.204 11.631 1.00 97.31 87 ILE A CA 1
ATOM 710 C C . ILE A 1 87 ? -12.542 -11.881 10.261 1.00 97.31 87 ILE A C 1
ATOM 712 O O . ILE A 1 87 ? -12.908 -13.048 10.152 1.00 97.31 87 ILE A O 1
ATOM 716 N N . HIS A 1 88 ? -12.092 -11.155 9.237 1.00 95.38 88 HIS A N 1
ATOM 717 C CA . HIS A 1 88 ? -11.976 -11.649 7.871 1.00 95.38 88 HIS A CA 1
ATOM 718 C C . HIS A 1 88 ? -10.629 -11.273 7.273 1.00 95.38 88 HIS A C 1
ATOM 720 O O . HIS A 1 88 ? -10.081 -10.206 7.558 1.00 95.38 88 HIS A O 1
ATOM 726 N N . ARG A 1 89 ? -10.137 -12.157 6.409 1.00 94.88 89 ARG A N 1
ATOM 727 C CA . ARG A 1 89 ? -8.953 -11.962 5.587 1.00 94.88 89 ARG A CA 1
ATOM 728 C C . ARG A 1 89 ? -9.267 -12.496 4.200 1.00 94.88 89 ARG A C 1
ATOM 730 O O . ARG A 1 89 ? -9.413 -13.704 4.033 1.00 94.88 89 ARG A O 1
ATOM 737 N N . ASP A 1 90 ? -9.301 -11.604 3.223 1.00 94.38 90 ASP A N 1
ATOM 738 C CA . ASP A 1 90 ? -9.677 -11.934 1.854 1.00 94.38 90 ASP A CA 1
ATOM 739 C C . ASP A 1 90 ? -8.577 -11.523 0.884 1.00 94.38 90 ASP A C 1
ATOM 741 O O . ASP A 1 90 ? -8.023 -10.424 0.953 1.00 94.38 90 ASP A O 1
ATOM 745 N N . LYS A 1 91 ? -8.264 -12.412 -0.056 1.00 92.25 91 LYS A N 1
ATOM 746 C CA . LYS A 1 91 ? -7.364 -12.100 -1.165 1.00 92.25 91 LYS A CA 1
ATOM 747 C C . LYS A 1 91 ? -8.074 -11.142 -2.124 1.00 92.25 91 LYS A C 1
ATOM 749 O O . LYS A 1 91 ? -9.139 -11.489 -2.635 1.00 92.25 91 LYS A O 1
ATOM 754 N N . TYR A 1 92 ? -7.479 -9.991 -2.426 1.00 91.31 92 TYR A N 1
ATOM 755 C CA . TYR A 1 92 ? -8.016 -9.053 -3.409 1.00 91.31 92 TYR A CA 1
ATOM 756 C C . TYR A 1 92 ? -8.072 -9.687 -4.803 1.00 91.31 92 TYR A C 1
ATOM 758 O O . TYR A 1 92 ? -7.048 -10.135 -5.326 1.00 91.31 92 TYR A O 1
ATOM 766 N N . GLN A 1 93 ? -9.272 -9.725 -5.389 1.00 88.62 93 GLN A N 1
ATOM 767 C CA . GLN A 1 93 ? -9.538 -10.295 -6.719 1.00 88.62 93 GLN A CA 1
ATOM 768 C C . GLN A 1 93 ? -9.748 -9.226 -7.802 1.00 88.62 93 GLN A C 1
ATOM 770 O O . GLN A 1 93 ? -10.041 -9.571 -8.945 1.00 88.62 93 GLN A O 1
ATOM 775 N N . GLY A 1 94 ? -9.657 -7.937 -7.455 1.00 86.06 94 GLY A N 1
ATOM 776 C CA . GLY A 1 94 ? -9.839 -6.862 -8.424 1.00 86.06 94 GLY A CA 1
ATOM 777 C C . GLY A 1 94 ? -8.745 -6.868 -9.492 1.00 86.06 94 GLY A C 1
ATOM 778 O O . GLY A 1 94 ? -7.588 -7.199 -9.230 1.00 86.06 94 GLY A O 1
ATOM 779 N N . LEU A 1 95 ? -9.147 -6.518 -10.712 1.00 86.31 95 LEU A N 1
ATOM 780 C CA . LEU A 1 95 ? -8.272 -6.356 -11.879 1.00 86.31 95 LEU A CA 1
ATOM 781 C C . LEU A 1 95 ? -8.113 -4.877 -12.256 1.00 86.31 95 LEU A C 1
ATOM 783 O O . LEU A 1 95 ? -7.618 -4.537 -13.329 1.00 86.31 95 LEU A O 1
ATOM 787 N N . ASP A 1 96 ? -8.570 -3.974 -11.406 1.00 89.88 96 ASP A N 1
ATOM 788 C CA . ASP A 1 96 ? -8.330 -2.550 -11.540 1.00 89.88 96 ASP A CA 1
ATOM 789 C C . ASP A 1 96 ? -6.855 -2.224 -11.287 1.00 89.88 96 ASP A C 1
ATOM 791 O O . ASP A 1 96 ? -6.154 -2.875 -10.512 1.00 89.88 96 ASP A O 1
ATOM 795 N N . THR A 1 97 ? -6.367 -1.207 -11.994 1.00 90.31 97 THR A N 1
ATOM 796 C CA . THR A 1 97 ? -5.016 -0.688 -11.790 1.00 90.31 97 THR A CA 1
ATOM 797 C C . THR A 1 97 ? -5.032 0.465 -10.800 1.00 90.31 97 THR A C 1
ATOM 799 O O . THR A 1 97 ? -5.867 1.364 -10.917 1.00 90.31 97 THR A O 1
ATOM 802 N N . PHE A 1 98 ? -4.023 0.537 -9.941 1.00 90.06 98 PHE A N 1
ATOM 803 C CA . PHE A 1 98 ? -3.807 1.651 -9.021 1.00 90.06 98 PHE A CA 1
ATOM 804 C C . PHE A 1 98 ? -2.479 2.360 -9.287 1.00 90.06 98 PHE A C 1
ATOM 806 O O . PHE A 1 98 ? -1.626 1.860 -10.021 1.00 90.06 98 PHE A O 1
ATOM 813 N N . ALA A 1 99 ? -2.336 3.573 -8.749 1.00 90.50 99 ALA A N 1
ATOM 814 C CA . ALA A 1 99 ? -1.144 4.393 -8.928 1.00 90.50 99 ALA A CA 1
ATOM 815 C C . ALA A 1 99 ? -0.170 4.216 -7.757 1.00 90.50 99 ALA A C 1
ATOM 817 O O . ALA A 1 99 ? -0.575 4.346 -6.604 1.00 90.50 99 ALA A O 1
ATOM 818 N N . LEU A 1 100 ? 1.108 3.988 -8.057 1.00 90.25 100 LEU A N 1
ATOM 819 C CA . LEU A 1 100 ? 2.204 4.092 -7.096 1.00 90.25 100 LEU A CA 1
ATOM 820 C C . LEU A 1 100 ? 3.062 5.319 -7.441 1.00 90.25 100 LEU A C 1
ATOM 822 O O . LEU A 1 100 ? 3.601 5.372 -8.551 1.00 90.25 100 LEU A O 1
ATOM 826 N N . PRO A 1 101 ? 3.203 6.308 -6.542 1.00 91.19 101 PRO A N 1
ATOM 827 C CA . PRO A 1 101 ? 4.037 7.480 -6.790 1.00 91.19 101 PRO A CA 1
ATOM 828 C C . PRO A 1 101 ? 5.516 7.109 -6.738 1.00 91.19 101 PRO A C 1
ATOM 830 O O . PRO A 1 101 ? 5.953 6.438 -5.801 1.00 91.19 101 PRO A O 1
ATOM 833 N N . LEU A 1 102 ? 6.296 7.558 -7.723 1.00 92.25 102 LEU A N 1
ATOM 834 C CA . LEU A 1 102 ? 7.741 7.322 -7.751 1.00 92.25 102 LEU A CA 1
ATOM 835 C C . LEU A 1 102 ? 8.536 8.283 -6.866 1.00 92.25 102 LEU A C 1
ATOM 837 O O . LEU A 1 102 ? 9.713 8.035 -6.630 1.00 92.25 102 LEU A O 1
ATOM 841 N N . PHE A 1 103 ? 7.901 9.326 -6.340 1.00 89.62 103 PHE A N 1
ATOM 842 C CA . PHE A 1 103 ? 8.482 10.224 -5.349 1.00 89.62 103 PHE A CA 1
ATOM 843 C C . PHE A 1 103 ? 7.801 10.005 -4.000 1.00 89.62 103 PHE A C 1
ATOM 845 O O . PHE A 1 103 ? 6.576 10.081 -3.894 1.00 89.62 103 PHE A O 1
ATOM 852 N N . GLY A 1 104 ? 8.601 9.723 -2.975 1.00 85.50 104 GLY A N 1
ATOM 853 C CA . GLY A 1 104 ? 8.165 9.592 -1.589 1.00 85.50 104 GLY A CA 1
ATOM 854 C C . GLY A 1 104 ? 8.845 10.620 -0.689 1.00 85.50 104 GLY A C 1
ATOM 855 O O . GLY A 1 104 ? 9.822 11.260 -1.079 1.00 85.50 104 GLY A O 1
ATOM 856 N N . ALA A 1 105 ? 8.336 10.763 0.534 1.00 81.56 105 ALA A N 1
ATOM 857 C CA . ALA A 1 105 ? 8.926 11.606 1.569 1.00 81.56 105 ALA A CA 1
ATOM 858 C C . ALA A 1 105 ? 9.157 10.802 2.855 1.00 81.56 105 ALA A C 1
ATOM 860 O O . ALA A 1 105 ? 8.332 9.972 3.237 1.00 81.56 105 ALA A O 1
ATOM 861 N N . ALA A 1 106 ? 10.289 11.048 3.510 1.00 78.75 106 ALA A N 1
ATOM 862 C CA . ALA A 1 106 ? 10.663 10.511 4.811 1.00 78.75 106 ALA A CA 1
ATOM 863 C C . ALA A 1 106 ? 11.156 11.675 5.684 1.00 78.75 106 ALA A C 1
ATOM 865 O O . ALA A 1 106 ? 12.315 12.090 5.613 1.00 78.75 106 ALA A O 1
ATOM 866 N N . GLY A 1 107 ? 10.244 12.249 6.473 1.00 75.69 107 GLY A N 1
ATOM 867 C CA . GLY A 1 107 ? 10.501 13.500 7.187 1.00 75.69 107 GLY A CA 1
ATOM 868 C C . GLY A 1 107 ? 10.804 14.644 6.204 1.00 75.69 107 GLY A C 1
ATOM 869 O O . GLY A 1 107 ? 10.041 14.826 5.255 1.00 75.69 107 GLY A O 1
ATOM 870 N N . PRO A 1 108 ? 11.902 15.406 6.386 1.00 77.44 108 PRO A N 1
ATOM 871 C CA . PRO A 1 108 ? 12.266 16.497 5.480 1.00 77.44 108 PRO A CA 1
ATOM 872 C C . PRO A 1 108 ? 12.906 16.017 4.164 1.00 77.44 108 PRO A C 1
ATOM 874 O O . PRO A 1 108 ? 13.179 16.834 3.287 1.00 77.44 108 PRO A O 1
ATOM 877 N N . PHE A 1 109 ? 13.177 14.716 4.014 1.00 80.75 109 PHE A N 1
ATOM 878 C CA . PHE A 1 109 ? 13.886 14.170 2.860 1.00 80.75 109 PHE A CA 1
ATOM 879 C C . PHE A 1 109 ? 12.915 13.585 1.836 1.00 80.75 109 PHE A C 1
ATOM 881 O O . PHE A 1 109 ? 12.016 12.822 2.183 1.00 80.75 109 PHE A O 1
ATOM 888 N N . SER A 1 110 ? 13.123 13.909 0.561 1.00 86.50 110 SER A N 1
ATOM 889 C CA . SER A 1 110 ? 12.447 13.237 -0.554 1.00 86.50 110 SER A CA 1
ATOM 890 C C . SER A 1 110 ? 13.311 12.097 -1.081 1.00 86.50 110 SER A C 1
ATOM 892 O O . SER A 1 110 ? 14.537 12.189 -1.068 1.00 86.50 110 SER A O 1
ATOM 894 N N . TYR A 1 111 ? 12.682 11.033 -1.567 1.00 88.44 111 TYR A N 1
ATOM 895 C CA . TYR A 1 111 ? 13.378 9.903 -2.178 1.00 88.44 111 TYR A CA 1
ATOM 896 C C . TYR A 1 111 ? 12.647 9.410 -3.426 1.00 88.44 111 TYR A C 1
ATOM 898 O O . TYR A 1 111 ? 11.445 9.627 -3.590 1.00 88.44 111 TYR A O 1
ATOM 906 N N . PHE A 1 112 ? 13.393 8.751 -4.311 1.00 92.38 112 PHE A N 1
ATOM 907 C CA . PHE A 1 112 ? 12.861 8.132 -5.519 1.00 92.38 112 PHE A CA 1
ATOM 908 C C . PHE A 1 112 ? 12.655 6.632 -5.277 1.00 92.38 112 PHE A C 1
ATOM 910 O O . PHE A 1 112 ? 13.579 5.930 -4.871 1.00 92.38 112 PHE A O 1
ATOM 917 N N . CYS A 1 113 ? 11.430 6.147 -5.474 1.00 92.81 113 CYS A N 1
ATOM 918 C CA . CYS A 1 113 ? 11.008 4.800 -5.080 1.00 92.81 113 CYS A CA 1
ATOM 919 C C . CYS A 1 113 ? 11.440 3.711 -6.073 1.00 92.81 113 CYS A C 1
ATOM 921 O O . CYS A 1 113 ? 11.494 2.539 -5.697 1.00 92.81 113 CYS A O 1
ATOM 923 N N . LEU A 1 114 ? 11.691 4.063 -7.341 1.00 95.69 114 LEU A N 1
ATOM 924 C CA . LEU A 1 114 ? 12.104 3.107 -8.369 1.00 95.69 114 LEU A CA 1
ATOM 925 C C . LEU A 1 114 ? 13.618 2.897 -8.307 1.00 95.69 114 LEU A C 1
ATOM 927 O O . LEU A 1 114 ? 14.396 3.839 -8.432 1.00 95.69 114 LEU A O 1
ATOM 931 N N . ARG A 1 115 ? 14.030 1.641 -8.161 1.00 96.38 115 ARG A N 1
ATOM 932 C CA . ARG A 1 115 ? 15.435 1.225 -8.210 1.00 96.38 115 ARG A CA 1
ATOM 933 C C . ARG A 1 115 ? 15.623 0.056 -9.164 1.00 96.38 115 ARG A C 1
ATOM 935 O O . ARG A 1 115 ? 14.695 -0.720 -9.403 1.00 96.38 115 ARG A O 1
ATOM 942 N N . LYS A 1 116 ? 16.851 -0.089 -9.651 1.00 97.19 116 LYS A N 1
ATOM 943 C CA . LYS A 1 116 ? 17.301 -1.217 -10.463 1.00 97.19 116 LYS A CA 1
ATOM 944 C C . LYS A 1 116 ? 18.475 -1.900 -9.778 1.00 97.19 116 LYS A C 1
ATOM 946 O O . LYS A 1 116 ? 19.424 -1.237 -9.373 1.00 97.19 116 LYS A O 1
ATOM 951 N N . GLU A 1 117 ? 18.407 -3.220 -9.668 1.00 96.25 117 GLU A N 1
ATOM 952 C CA . GLU A 1 117 ? 19.507 -4.060 -9.192 1.00 96.25 117 GLU A CA 1
ATOM 953 C C . GLU A 1 117 ? 19.745 -5.160 -10.222 1.00 96.25 117 GLU A C 1
ATOM 955 O O . GLU A 1 117 ? 18.881 -6.017 -10.436 1.00 96.25 117 GLU A O 1
ATOM 960 N N . ALA A 1 118 ? 20.906 -5.114 -10.882 1.00 93.00 118 ALA A N 1
ATOM 961 C CA . ALA A 1 118 ? 21.178 -5.902 -12.083 1.00 93.00 118 ALA A CA 1
ATOM 962 C C . ALA A 1 118 ? 20.031 -5.750 -13.108 1.00 93.00 118 ALA A C 1
ATOM 964 O O . ALA A 1 118 ? 19.736 -4.634 -13.536 1.00 93.00 118 ALA A O 1
ATOM 965 N N . ASP A 1 119 ? 19.354 -6.844 -13.453 1.00 91.31 119 ASP A N 1
ATOM 966 C CA . ASP A 1 119 ? 18.256 -6.870 -14.427 1.00 91.31 119 ASP A CA 1
ATOM 967 C C . ASP A 1 119 ? 16.854 -6.816 -13.794 1.00 91.31 119 ASP A C 1
ATOM 969 O O . ASP A 1 119 ? 15.857 -7.107 -14.458 1.00 91.31 119 ASP A O 1
ATOM 973 N N . LYS A 1 120 ? 16.751 -6.481 -12.502 1.00 95.94 120 LYS A N 1
ATOM 974 C CA . LYS A 1 120 ? 15.479 -6.437 -11.767 1.00 95.94 120 LYS A CA 1
ATOM 975 C C . LYS A 1 120 ? 15.135 -5.023 -11.323 1.00 95.94 120 LYS A C 1
ATOM 977 O O . LYS A 1 120 ? 16.004 -4.274 -10.880 1.00 95.94 120 LYS A O 1
ATOM 982 N N . TYR A 1 121 ? 13.847 -4.700 -11.376 1.00 97.62 121 TYR A N 1
ATOM 983 C CA . TYR A 1 121 ? 13.298 -3.420 -10.934 1.00 97.62 121 TYR A CA 1
ATOM 984 C C . TYR A 1 121 ? 12.519 -3.597 -9.641 1.00 97.62 121 TYR A C 1
ATOM 986 O O . TYR A 1 121 ? 11.875 -4.628 -9.430 1.00 97.62 121 TYR A O 1
ATOM 994 N N . TYR A 1 122 ? 12.545 -2.573 -8.795 1.00 96.44 122 TYR A N 1
ATOM 995 C CA . TYR A 1 122 ? 11.828 -2.580 -7.528 1.00 96.44 122 TYR A CA 1
ATOM 996 C C . TYR A 1 122 ? 11.197 -1.222 -7.246 1.00 96.44 122 TYR A C 1
ATOM 998 O O . TYR A 1 122 ? 11.782 -0.182 -7.542 1.00 96.44 122 TYR A O 1
ATOM 1006 N N . TYR A 1 123 ? 10.030 -1.259 -6.612 1.00 93.50 123 TYR A N 1
ATOM 1007 C CA . TYR A 1 123 ? 9.397 -0.137 -5.941 1.00 93.50 123 TYR A CA 1
ATOM 1008 C C . TYR A 1 123 ? 9.637 -0.274 -4.441 1.00 93.50 123 TYR A C 1
ATOM 1010 O O . TYR A 1 123 ? 9.047 -1.145 -3.795 1.00 93.50 123 TYR A O 1
ATOM 1018 N N . ASN A 1 124 ? 10.530 0.541 -3.880 1.00 90.31 124 ASN A N 1
ATOM 1019 C CA . ASN A 1 124 ? 11.091 0.300 -2.551 1.00 90.31 124 ASN A CA 1
ATOM 1020 C C . ASN A 1 124 ? 11.586 -1.160 -2.459 1.00 90.31 124 ASN A C 1
ATOM 1022 O O . ASN A 1 124 ? 12.429 -1.584 -3.248 1.00 90.31 124 ASN A O 1
ATOM 1026 N N . SER A 1 125 ? 11.035 -1.967 -1.551 1.00 89.75 125 SER A N 1
ATOM 1027 C CA . SER A 1 125 ? 11.365 -3.387 -1.389 1.00 89.75 125 SER A CA 1
ATOM 1028 C C . SER A 1 125 ? 10.621 -4.347 -2.332 1.00 89.75 125 SER A C 1
ATOM 1030 O O . SER A 1 125 ? 10.993 -5.516 -2.388 1.00 89.75 125 SER A O 1
ATOM 1032 N N . TYR A 1 126 ? 9.616 -3.893 -3.086 1.00 91.62 126 TYR A N 1
ATOM 1033 C CA . TYR A 1 126 ? 8.730 -4.764 -3.867 1.00 91.62 126 TYR A CA 1
ATOM 1034 C C . TYR A 1 126 ? 9.205 -4.906 -5.318 1.00 91.62 126 TYR A C 1
ATOM 1036 O O . TYR A 1 126 ? 9.292 -3.894 -6.015 1.00 91.62 126 TYR A O 1
ATOM 1044 N N . PRO A 1 127 ? 9.486 -6.125 -5.814 1.00 95.50 127 PRO A N 1
ATOM 1045 C CA . PRO A 1 127 ? 9.764 -6.371 -7.222 1.00 95.50 127 PRO A CA 1
ATOM 1046 C C . PRO A 1 127 ? 8.672 -5.842 -8.153 1.00 95.50 127 PRO A C 1
ATOM 1048 O O . PRO A 1 127 ? 7.476 -5.950 -7.866 1.00 95.50 127 PRO A O 1
ATOM 1051 N N . LEU A 1 128 ? 9.109 -5.322 -9.295 1.00 96.62 128 LEU A N 1
ATOM 1052 C CA . LEU A 1 128 ? 8.259 -4.855 -10.379 1.00 96.62 128 LEU A CA 1
ATOM 1053 C C . LEU A 1 128 ? 8.448 -5.730 -11.615 1.00 96.62 128 LEU A C 1
ATOM 1055 O O . LEU A 1 128 ? 9.557 -5.859 -12.137 1.00 96.62 128 LEU A O 1
ATOM 1059 N N . THR A 1 129 ? 7.342 -6.267 -12.117 1.00 96.94 129 THR A N 1
ATOM 1060 C CA . THR A 1 129 ? 7.294 -7.008 -13.377 1.00 96.94 129 THR A CA 1
ATOM 1061 C C . THR A 1 129 ? 6.709 -6.103 -14.464 1.00 96.94 129 THR A C 1
ATOM 1063 O O . THR A 1 129 ? 5.517 -5.780 -14.393 1.00 96.94 129 THR A O 1
ATOM 1066 N N . PRO A 1 130 ? 7.489 -5.665 -15.471 1.00 97.12 130 PRO A N 1
ATOM 1067 C CA . PRO A 1 130 ? 6.936 -4.877 -16.566 1.00 97.12 130 PRO A CA 1
ATOM 1068 C C . PRO A 1 130 ? 5.958 -5.723 -17.392 1.00 97.12 130 PRO A C 1
ATOM 1070 O O . PRO A 1 130 ? 6.181 -6.910 -17.625 1.00 97.12 130 PRO A O 1
ATOM 1073 N N . PHE A 1 131 ? 4.851 -5.124 -17.834 1.00 97.06 131 PHE A N 1
ATOM 1074 C CA . PHE A 1 131 ? 3.853 -5.821 -18.648 1.00 97.06 131 PHE A CA 1
ATOM 1075 C C . PHE A 1 131 ? 4.380 -6.182 -20.045 1.00 97.06 131 PHE A C 1
ATOM 1077 O O . PH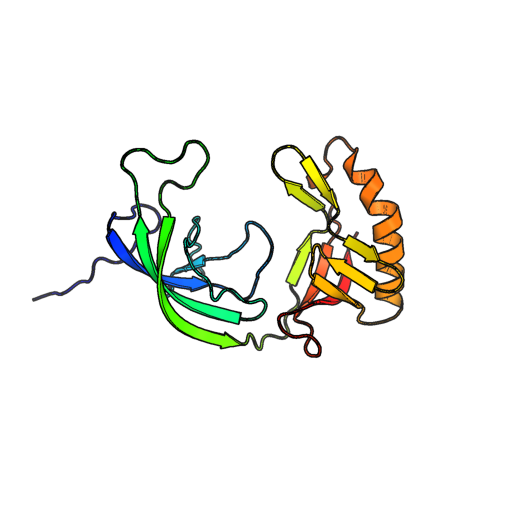E A 1 131 ? 3.984 -7.215 -20.585 1.00 97.06 131 PHE A O 1
ATOM 1084 N N . ASN A 1 132 ? 5.253 -5.344 -20.612 1.00 97.62 132 ASN A N 1
ATOM 1085 C CA . ASN A 1 132 ? 5.880 -5.510 -21.922 1.00 97.62 132 ASN A CA 1
ATOM 1086 C C . ASN A 1 132 ? 7.219 -4.739 -21.998 1.00 97.62 132 ASN A C 1
ATOM 1088 O O . ASN A 1 132 ? 7.595 -4.035 -21.056 1.00 97.62 132 ASN A O 1
ATOM 1092 N N . ASP A 1 133 ? 7.915 -4.846 -23.133 1.00 97.69 133 ASP A N 1
ATOM 1093 C CA . ASP A 1 133 ? 9.208 -4.180 -23.355 1.00 97.69 133 ASP A CA 1
ATOM 1094 C C . ASP A 1 133 ? 9.113 -2.649 -23.354 1.00 97.69 133 ASP A C 1
ATOM 1096 O O . ASP A 1 133 ? 10.060 -1.986 -22.938 1.00 97.69 133 ASP A O 1
ATOM 1100 N N . GLN A 1 134 ? 7.965 -2.077 -23.738 1.00 97.94 134 GLN A N 1
ATOM 1101 C CA . GLN A 1 134 ? 7.752 -0.630 -23.664 1.00 97.94 134 GLN A CA 1
ATOM 1102 C C . GLN A 1 134 ? 7.767 -0.143 -22.211 1.00 97.94 134 GLN A C 1
ATOM 1104 O O . GLN A 1 134 ? 8.486 0.794 -21.894 1.00 97.94 134 GLN A O 1
ATOM 1109 N N . VAL A 1 135 ? 7.049 -0.815 -21.302 1.00 97.94 135 VAL A N 1
ATOM 1110 C CA . VAL A 1 135 ? 7.074 -0.472 -19.868 1.00 97.94 135 VAL A CA 1
ATOM 1111 C C . VAL A 1 135 ? 8.482 -0.629 -19.294 1.00 97.94 135 VAL A C 1
ATOM 1113 O O . VAL A 1 135 ? 8.897 0.159 -18.447 1.00 97.94 135 VAL A O 1
ATOM 1116 N N . LYS A 1 136 ? 9.236 -1.632 -19.759 1.00 97.69 136 LYS A N 1
ATOM 1117 C CA . LYS A 1 136 ? 10.637 -1.805 -19.364 1.00 97.69 136 LYS A CA 1
ATOM 1118 C C . LYS A 1 136 ? 11.507 -0.634 -19.839 1.00 97.69 136 LYS A C 1
ATOM 1120 O O . LYS A 1 136 ? 12.307 -0.139 -19.053 1.00 97.69 136 LYS A O 1
ATOM 1125 N N . ALA A 1 137 ? 11.341 -0.172 -21.078 1.00 97.88 137 ALA A N 1
ATOM 1126 C CA . ALA A 1 137 ? 12.029 1.019 -21.575 1.00 97.88 137 ALA A CA 1
ATOM 1127 C C . ALA A 1 137 ? 11.643 2.271 -20.767 1.00 97.88 137 ALA A C 1
ATOM 1129 O O . ALA A 1 137 ? 12.520 3.030 -20.359 1.00 97.88 137 ALA A O 1
ATOM 1130 N N . ASP A 1 138 ? 10.357 2.430 -20.438 1.00 97.88 138 ASP A N 1
ATOM 1131 C CA . ASP A 1 138 ? 9.877 3.545 -19.620 1.00 97.88 138 ASP A CA 1
ATOM 1132 C C . ASP A 1 138 ? 10.474 3.526 -18.195 1.00 97.88 138 ASP A C 1
ATOM 1134 O O . ASP A 1 138 ? 10.705 4.586 -17.611 1.00 97.88 138 ASP A O 1
ATOM 1138 N N . PHE A 1 139 ? 10.768 2.349 -17.621 1.00 97.56 139 PHE A N 1
ATOM 1139 C CA . PHE A 1 139 ? 11.511 2.265 -16.356 1.00 97.56 139 PHE A CA 1
ATOM 1140 C C . PHE A 1 139 ? 12.918 2.840 -16.468 1.00 97.56 139 PHE A C 1
ATOM 1142 O O . PHE A 1 139 ? 13.343 3.544 -15.555 1.00 97.56 139 PHE A O 1
ATOM 1149 N N . GLU A 1 140 ? 13.639 2.555 -17.553 1.00 97.44 140 GLU A N 1
ATOM 1150 C CA . GLU A 1 140 ? 14.979 3.113 -17.765 1.00 97.44 140 GLU A CA 1
ATOM 1151 C C . GLU A 1 140 ? 14.913 4.639 -17.884 1.00 97.44 140 GLU A C 1
ATOM 1153 O O . GLU A 1 140 ? 15.677 5.338 -17.223 1.00 97.44 140 GLU A O 1
ATOM 1158 N N . THR A 1 141 ? 13.931 5.168 -18.623 1.00 96.69 141 THR A N 1
ATOM 1159 C CA . THR A 1 141 ? 13.696 6.617 -18.706 1.00 96.69 141 THR A CA 1
ATOM 1160 C C . THR A 1 141 ? 13.383 7.223 -17.336 1.00 96.69 141 THR A C 1
ATOM 1162 O O . THR A 1 141 ? 13.937 8.260 -16.979 1.00 96.69 141 THR A O 1
ATOM 1165 N N . ALA A 1 142 ? 12.535 6.577 -16.532 1.00 95.88 142 ALA A N 1
ATOM 1166 C CA . ALA A 1 142 ? 12.222 7.048 -15.185 1.00 95.88 142 ALA A CA 1
ATOM 1167 C C . ALA A 1 142 ? 13.438 6.995 -14.245 1.00 95.88 142 ALA A C 1
ATOM 1169 O O . ALA A 1 142 ? 13.612 7.895 -13.428 1.00 95.88 142 ALA A O 1
ATOM 1170 N N . LEU A 1 143 ? 14.296 5.977 -14.364 1.00 96.19 143 LEU A N 1
ATOM 1171 C CA . LEU A 1 143 ? 15.543 5.866 -13.599 1.00 96.19 143 LEU A CA 1
ATOM 1172 C C . LEU A 1 143 ? 16.560 6.948 -13.972 1.00 96.19 143 LEU A C 1
ATOM 1174 O O . LEU A 1 143 ? 17.293 7.407 -13.100 1.00 96.19 143 LEU A O 1
ATOM 1178 N N . GLU A 1 144 ? 16.600 7.364 -15.236 1.00 95.44 144 GLU A N 1
ATOM 1179 C CA . GLU A 1 144 ? 17.468 8.447 -15.703 1.00 95.44 144 GLU A CA 1
ATOM 1180 C C . GLU A 1 144 ? 16.940 9.826 -15.274 1.00 95.44 144 GLU A C 1
ATOM 1182 O O . GLU A 1 144 ? 17.687 10.654 -14.751 1.00 95.44 144 GLU A O 1
ATOM 1187 N N . GLN A 1 145 ? 15.640 10.073 -15.457 1.00 93.00 145 GLN A N 1
ATOM 1188 C CA . GLN A 1 145 ? 15.032 11.391 -15.248 1.00 93.00 145 GLN A CA 1
ATOM 1189 C C . GLN A 1 145 ? 14.600 11.653 -13.802 1.00 93.00 145 GLN A C 1
ATOM 1191 O O . GLN A 1 145 ? 14.561 12.804 -13.373 1.00 93.00 145 GLN A O 1
ATOM 1196 N N . GLY A 1 146 ? 14.258 10.612 -13.044 1.00 92.12 146 GLY A N 1
ATOM 1197 C CA . GLY A 1 146 ? 13.678 10.721 -11.706 1.00 92.12 146 GLY A CA 1
ATOM 1198 C C . GLY A 1 146 ? 14.635 11.276 -10.645 1.00 92.12 146 GLY A C 1
ATOM 1199 O O . GLY A 1 146 ? 14.316 12.293 -10.025 1.00 92.12 146 GLY A O 1
ATOM 1200 N N . PRO A 1 147 ? 15.815 10.668 -10.418 1.00 91.88 147 PRO A N 1
ATOM 1201 C CA . PRO A 1 147 ? 16.737 11.099 -9.368 1.00 91.88 147 PRO A CA 1
ATOM 1202 C C . PRO A 1 147 ? 17.174 12.575 -9.452 1.00 91.88 147 PRO A C 1
ATOM 1204 O O . PRO A 1 147 ? 17.177 13.231 -8.408 1.00 91.88 147 PRO A O 1
ATOM 1207 N N . PRO A 1 148 ? 17.473 13.160 -10.634 1.00 90.38 148 PRO A N 1
ATOM 1208 C CA . PRO A 1 148 ? 17.764 14.592 -10.746 1.00 90.38 148 PRO A CA 1
ATOM 1209 C C . PRO A 1 148 ? 16.643 15.502 -10.223 1.00 90.38 148 PRO A C 1
ATOM 1211 O O . PRO A 1 148 ? 16.923 16.572 -9.678 1.00 90.38 148 PRO A O 1
ATOM 1214 N N . LEU A 1 149 ? 15.380 15.072 -10.332 1.00 88.25 149 LEU A N 1
ATOM 1215 C CA . LEU A 1 149 ? 14.227 15.857 -9.887 1.00 88.25 149 LEU A CA 1
ATOM 1216 C C . LEU A 1 149 ? 14.135 15.975 -8.363 1.00 88.25 149 LEU A C 1
ATOM 1218 O O . LEU A 1 149 ? 13.508 16.922 -7.884 1.00 88.25 149 LEU A O 1
ATOM 1222 N N . LEU A 1 150 ? 14.804 15.098 -7.599 1.00 87.00 150 LEU A N 1
ATOM 1223 C CA . LEU A 1 150 ? 14.880 15.185 -6.134 1.00 87.00 150 LEU A CA 1
ATOM 1224 C C . LEU A 1 150 ? 15.541 16.479 -5.642 1.00 87.00 150 LEU A C 1
ATOM 1226 O O . LEU A 1 150 ? 15.240 16.935 -4.544 1.00 87.00 150 LEU A O 1
ATOM 1230 N N . ASN A 1 151 ? 16.407 17.080 -6.460 1.00 81.81 151 ASN A N 1
ATOM 1231 C CA . ASN A 1 151 ? 17.148 18.296 -6.117 1.00 81.81 151 ASN A CA 1
ATOM 1232 C C . ASN A 1 151 ? 16.436 19.584 -6.561 1.00 81.81 151 ASN A C 1
ATOM 1234 O O . ASN A 1 151 ? 16.979 20.680 -6.417 1.00 81.81 151 ASN A O 1
ATOM 1238 N N . THR A 1 152 ? 15.238 19.476 -7.137 1.00 77.19 152 THR A N 1
ATOM 1239 C CA . THR A 1 152 ? 14.444 20.647 -7.523 1.00 77.19 152 THR A CA 1
ATOM 1240 C C . THR A 1 152 ? 13.752 21.253 -6.303 1.00 77.19 152 THR A C 1
ATOM 1242 O O . THR A 1 152 ? 13.537 20.581 -5.301 1.00 77.19 152 THR A O 1
ATOM 1245 N N . ALA A 1 153 ? 13.348 22.525 -6.379 1.00 61.00 153 ALA A N 1
ATOM 1246 C CA . ALA A 1 153 ? 12.668 23.218 -5.278 1.00 61.00 153 ALA A CA 1
ATOM 1247 C C . ALA A 1 153 ? 11.292 22.615 -4.901 1.00 61.00 153 ALA A C 1
ATOM 1249 O O . ALA A 1 153 ? 10.659 23.056 -3.943 1.00 61.00 153 ALA A O 1
ATOM 1250 N N . SER A 1 154 ? 10.777 21.641 -5.660 1.00 63.41 154 SER A N 1
ATOM 1251 C CA . SER A 1 154 ? 9.502 20.965 -5.384 1.00 63.41 154 SER A CA 1
ATOM 1252 C C . SER A 1 154 ? 9.516 19.514 -5.885 1.00 63.41 154 SER A C 1
ATOM 1254 O O . SER A 1 154 ? 8.733 19.157 -6.767 1.00 63.41 154 SER A O 1
ATOM 1256 N N . PRO A 1 155 ? 10.361 18.647 -5.305 1.00 58.62 155 PRO A N 1
ATOM 1257 C CA . PRO A 1 155 ? 10.513 17.272 -5.769 1.00 58.62 155 PRO A CA 1
ATOM 1258 C C . PRO A 1 155 ? 9.217 16.465 -5.598 1.00 58.62 155 PRO A C 1
ATOM 1260 O O . PRO A 1 155 ? 8.852 15.684 -6.473 1.00 58.62 155 PRO A O 1
ATOM 1263 N N . GLY A 1 156 ? 8.442 16.752 -4.545 1.00 53.75 156 GLY A N 1
ATOM 1264 C CA . GLY A 1 156 ? 7.120 16.160 -4.300 1.00 53.75 156 GLY A CA 1
ATOM 1265 C C . GLY A 1 156 ? 6.000 16.596 -5.258 1.00 53.75 156 GLY A C 1
ATOM 1266 O O . GLY A 1 156 ? 4.874 16.136 -5.097 1.00 53.75 156 GLY A O 1
ATOM 1267 N N . ARG A 1 157 ? 6.267 17.481 -6.235 1.00 52.72 157 ARG A N 1
ATOM 1268 C CA . ARG A 1 157 ? 5.310 17.846 -7.302 1.00 52.72 157 ARG A CA 1
ATOM 1269 C C . ARG A 1 157 ? 5.568 17.127 -8.629 1.00 52.72 157 ARG A C 1
ATOM 1271 O O . ARG A 1 157 ? 4.784 17.309 -9.555 1.00 52.72 157 ARG A O 1
ATOM 1278 N N . SER A 1 158 ? 6.630 16.327 -8.736 1.00 63.75 158 SER A N 1
ATOM 1279 C CA . SER A 1 158 ? 6.868 15.520 -9.937 1.00 63.75 158 SER A CA 1
ATOM 1280 C C . SER A 1 158 ? 5.835 14.393 -10.026 1.00 63.75 158 SER A C 1
ATOM 1282 O O . SER A 1 158 ? 5.674 13.604 -9.097 1.00 63.75 158 SER A O 1
ATOM 1284 N N . THR A 1 159 ? 5.121 14.324 -11.149 1.00 75.06 159 THR A N 1
ATOM 1285 C CA . THR A 1 159 ? 3.937 13.475 -11.374 1.00 75.06 159 THR A CA 1
ATOM 1286 C C . THR A 1 159 ? 4.251 12.032 -11.754 1.00 75.06 159 THR A C 1
ATOM 1288 O O . THR A 1 159 ? 3.337 11.283 -12.120 1.00 75.06 159 THR A O 1
ATOM 1291 N N . MET A 1 160 ? 5.518 11.613 -11.646 1.00 90.88 160 MET A N 1
ATOM 1292 C CA . MET A 1 160 ? 5.901 10.285 -12.101 1.00 90.88 160 MET A CA 1
ATOM 1293 C C . MET A 1 160 ? 5.219 9.203 -11.263 1.00 90.88 160 MET A C 1
ATOM 1295 O O . MET A 1 160 ? 5.409 9.106 -10.046 1.00 90.88 160 MET A O 1
ATOM 1299 N N . THR A 1 161 ? 4.414 8.375 -11.922 1.00 92.94 161 THR A N 1
ATOM 1300 C CA . THR A 1 161 ? 3.624 7.323 -11.274 1.00 92.94 161 THR A CA 1
ATOM 1301 C C . THR A 1 161 ? 3.669 6.031 -12.074 1.00 92.94 161 THR A C 1
ATOM 1303 O O . THR A 1 161 ? 3.702 6.033 -13.305 1.00 92.94 161 THR A O 1
ATOM 1306 N N . LEU A 1 162 ? 3.613 4.907 -11.366 1.00 94.62 162 LEU A N 1
ATOM 1307 C CA . LEU A 1 162 ? 3.394 3.593 -11.956 1.00 94.62 162 LEU A CA 1
ATOM 1308 C C . LEU A 1 162 ? 1.910 3.254 -11.889 1.00 94.62 162 LEU A C 1
ATOM 1310 O O . LEU A 1 162 ? 1.303 3.383 -10.829 1.00 94.62 162 LEU A O 1
ATOM 1314 N N . ARG A 1 163 ? 1.328 2.768 -12.985 1.00 95.19 163 ARG A N 1
ATOM 1315 C CA . ARG A 1 163 ? 0.016 2.109 -12.971 1.00 95.19 163 ARG A CA 1
ATOM 1316 C C . ARG A 1 163 ? 0.215 0.611 -12.872 1.00 95.19 163 ARG A C 1
ATOM 1318 O O . ARG A 1 163 ? 0.819 0.012 -13.763 1.00 95.19 163 ARG A O 1
ATOM 1325 N N . VAL A 1 164 ? -0.274 0.021 -11.789 1.00 93.50 164 VAL A N 1
ATOM 1326 C CA . VAL A 1 164 ? 0.067 -1.351 -11.414 1.00 93.50 164 VAL A CA 1
ATOM 1327 C C . VAL A 1 164 ? -1.148 -2.164 -10.987 1.00 93.50 164 VAL A C 1
ATOM 1329 O O . VAL A 1 164 ? -2.181 -1.610 -10.623 1.00 93.50 164 VAL A O 1
ATOM 1332 N N . GLN A 1 165 ? -0.982 -3.482 -10.994 1.00 93.19 165 GLN A N 1
ATOM 1333 C CA . GLN A 1 165 ? -1.787 -4.438 -10.233 1.00 93.19 165 GLN A CA 1
ATOM 1334 C C . GLN A 1 165 ? -0.861 -5.224 -9.301 1.00 93.19 165 GLN A C 1
ATOM 1336 O O . GLN A 1 165 ? 0.356 -5.258 -9.513 1.00 93.19 165 GLN A O 1
ATOM 1341 N N . HIS A 1 166 ? -1.426 -5.927 -8.319 1.00 92.69 166 HIS A N 1
ATOM 1342 C CA . HIS A 1 166 ? -0.690 -7.007 -7.653 1.00 92.69 166 HIS A CA 1
ATOM 1343 C C . HIS A 1 166 ? -0.259 -8.037 -8.695 1.00 92.69 166 HIS A C 1
ATOM 1345 O O . HIS A 1 166 ? -1.053 -8.414 -9.556 1.00 92.69 166 HIS A O 1
ATOM 1351 N N . ASP A 1 167 ? 0.994 -8.483 -8.639 1.00 91.38 167 ASP A N 1
ATOM 1352 C CA . ASP A 1 167 ? 1.495 -9.461 -9.601 1.00 91.38 167 ASP A CA 1
ATOM 1353 C C . ASP A 1 167 ? 0.818 -10.826 -9.357 1.00 91.38 167 ASP A C 1
ATOM 1355 O O . ASP A 1 167 ? 1.002 -11.404 -8.285 1.00 91.38 167 ASP A O 1
ATOM 1359 N N . PRO A 1 168 ? 0.040 -11.384 -10.305 1.00 87.62 168 PRO A N 1
ATOM 1360 C CA . PRO A 1 168 ? -0.622 -12.673 -10.104 1.00 87.62 168 PRO A CA 1
ATOM 1361 C C . PRO A 1 168 ? 0.369 -13.836 -9.938 1.00 87.62 168 PRO A C 1
ATOM 1363 O O . PRO A 1 168 ? 0.048 -14.803 -9.247 1.00 87.62 168 PRO A O 1
ATOM 1366 N N . ASN A 1 169 ? 1.569 -13.732 -10.519 1.00 89.50 169 ASN A N 1
ATOM 1367 C CA . ASN A 1 169 ? 2.616 -14.755 -10.439 1.00 89.50 169 ASN A CA 1
ATOM 1368 C C . ASN A 1 169 ? 3.510 -14.585 -9.204 1.00 89.50 169 ASN A C 1
ATOM 1370 O O . ASN A 1 169 ? 4.218 -15.511 -8.816 1.00 89.50 169 ASN A O 1
ATOM 1374 N N . ASN A 1 170 ? 3.480 -13.405 -8.586 1.00 87.25 170 ASN A N 1
ATOM 1375 C CA . ASN A 1 170 ? 4.253 -13.071 -7.397 1.00 87.25 170 ASN A CA 1
ATOM 1376 C C . ASN A 1 170 ? 3.365 -12.351 -6.374 1.00 87.25 170 ASN A C 1
ATOM 1378 O O . ASN A 1 170 ? 3.706 -11.283 -5.854 1.00 87.25 170 ASN A O 1
ATOM 1382 N N . TYR A 1 171 ? 2.185 -12.933 -6.134 1.00 86.69 171 TYR A N 1
ATOM 1383 C CA . TYR A 1 171 ? 1.163 -12.330 -5.287 1.00 86.69 171 TYR A CA 1
ATOM 1384 C C . TYR A 1 171 ? 1.718 -12.082 -3.889 1.00 86.69 171 TY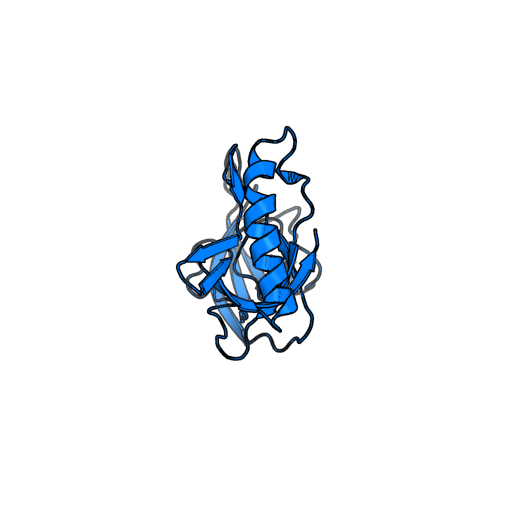R A C 1
ATOM 1386 O O . TYR A 1 171 ? 2.540 -12.860 -3.412 1.00 86.69 171 TYR A O 1
ATOM 1394 N N . SER A 1 172 ? 1.293 -10.972 -3.284 1.00 87.00 172 SER A N 1
ATOM 1395 C CA . SER A 1 172 ? 1.806 -10.407 -2.029 1.00 87.00 172 SER A CA 1
ATOM 1396 C C . SER A 1 172 ? 3.286 -10.044 -1.967 1.00 87.00 172 SER A C 1
ATOM 1398 O O . SER A 1 172 ? 3.745 -9.492 -0.967 1.00 87.00 172 SER A O 1
ATOM 1400 N N . LYS A 1 173 ? 4.028 -10.259 -3.054 1.00 90.31 173 LYS A N 1
ATOM 1401 C CA . LYS A 1 173 ? 5.467 -10.017 -3.103 1.00 90.31 173 LYS A CA 1
ATOM 1402 C C . LYS A 1 173 ? 5.856 -8.942 -4.098 1.00 90.31 173 LYS A C 1
ATOM 1404 O O . LYS A 1 173 ? 6.832 -8.266 -3.829 1.00 90.31 173 LYS A O 1
ATOM 1409 N N . GLY A 1 174 ? 5.121 -8.738 -5.191 1.00 92.31 174 GLY A N 1
ATOM 1410 C CA . GLY A 1 174 ? 5.437 -7.695 -6.171 1.00 92.31 174 GLY A CA 1
ATOM 1411 C C . GLY A 1 174 ? 4.233 -7.133 -6.922 1.00 92.31 174 GLY A C 1
ATOM 1412 O O . GLY A 1 174 ? 3.086 -7.537 -6.711 1.00 92.31 174 GLY A O 1
ATOM 1413 N N . TYR A 1 175 ? 4.524 -6.200 -7.824 1.00 94.00 175 TYR A N 1
ATOM 1414 C CA . TYR A 1 175 ? 3.535 -5.547 -8.673 1.00 94.00 175 TYR A CA 1
ATOM 1415 C C . TYR A 1 175 ? 3.804 -5.822 -10.149 1.00 94.00 175 TYR A C 1
ATOM 1417 O O . TYR A 1 175 ? 4.949 -5.784 -10.605 1.00 94.00 175 TYR A O 1
ATOM 1425 N N . ARG A 1 176 ? 2.734 -6.018 -10.920 1.00 95.44 176 ARG A N 1
ATOM 1426 C CA . ARG A 1 176 ? 2.792 -5.994 -12.382 1.00 95.44 176 ARG A CA 1
ATOM 1427 C C . ARG A 1 176 ? 2.492 -4.585 -12.867 1.00 95.44 176 ARG A C 1
ATOM 1429 O O . ARG A 1 176 ? 1.441 -4.034 -12.542 1.00 95.44 176 ARG A O 1
ATOM 1436 N N . VAL A 1 177 ? 3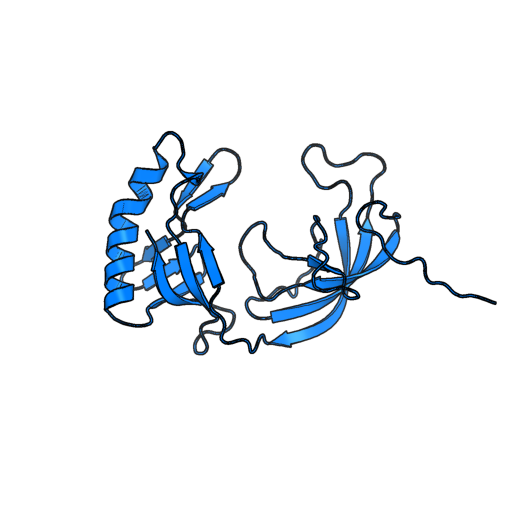.400 -4.004 -13.642 1.00 96.81 177 VAL A N 1
ATOM 1437 C CA . VAL A 1 177 ? 3.312 -2.606 -14.076 1.00 96.81 177 VAL A CA 1
ATOM 1438 C C . VAL A 1 177 ? 2.846 -2.522 -15.517 1.00 96.81 177 VAL A C 1
ATOM 1440 O O . VAL A 1 177 ? 3.454 -3.109 -16.405 1.00 96.81 177 VAL A O 1
ATOM 1443 N N . TYR A 1 178 ? 1.777 -1.767 -15.743 1.00 97.19 178 TYR A N 1
ATOM 1444 C CA . TYR A 1 178 ? 1.139 -1.609 -17.049 1.00 97.19 178 TYR A CA 1
ATOM 1445 C C . TYR A 1 178 ? 1.515 -0.308 -17.750 1.00 97.19 178 TYR A C 1
ATOM 1447 O O . TYR A 1 178 ? 1.421 -0.230 -18.971 1.00 97.19 178 TYR A O 1
ATOM 1455 N N . LYS A 1 179 ? 1.901 0.722 -16.991 1.00 97.38 179 LYS A N 1
ATOM 1456 C CA . LYS A 1 179 ? 2.256 2.032 -17.540 1.00 97.38 179 LYS A CA 1
ATOM 1457 C C . LYS A 1 179 ? 3.119 2.822 -16.564 1.00 97.38 179 LYS A C 1
ATOM 1459 O O . LYS A 1 179 ? 2.833 2.822 -15.366 1.00 97.38 179 LYS A O 1
ATOM 1464 N N . VAL A 1 180 ? 4.095 3.552 -17.091 1.00 96.56 180 VAL A N 1
ATOM 1465 C CA . VAL A 1 180 ? 4.749 4.667 -16.398 1.00 96.56 180 VAL A CA 1
ATOM 1466 C C . VAL A 1 180 ? 4.132 5.962 -16.923 1.00 96.56 180 VAL A C 1
ATOM 1468 O O . VAL A 1 180 ? 3.928 6.128 -18.124 1.00 96.56 180 VAL A O 1
ATOM 1471 N N . THR A 1 181 ? 3.738 6.854 -16.025 1.00 94.31 181 THR A N 1
ATOM 1472 C CA . THR A 1 181 ? 3.294 8.210 -16.374 1.00 94.31 181 THR A CA 1
ATOM 1473 C C . THR A 1 181 ? 4.381 9.165 -15.925 1.00 94.31 181 THR A C 1
ATOM 1475 O O . THR A 1 181 ? 4.881 8.983 -14.818 1.00 94.31 181 THR A O 1
ATOM 1478 N N . PHE A 1 182 ? 4.729 10.131 -16.771 1.00 89.75 182 PHE A N 1
ATOM 1479 C CA . PHE A 1 182 ? 5.716 11.172 -16.500 1.00 89.75 182 PHE A CA 1
ATOM 1480 C C . PHE A 1 182 ? 4.993 12.484 -16.191 1.00 89.75 182 PHE A C 1
ATOM 1482 O O . PHE A 1 182 ? 4.036 12.794 -16.937 1.00 89.75 182 PHE A O 1
#

pLDDT: mean 87.48, std 13.21, range [35.19, 97.94]

Radius of gyration: 19.21 Å; chains: 1; bounding box: 56×38×51 Å